Protein AF-A0A2U0H2C3-F1 (afdb_monomer_lite)

Radius of gyration: 15.83 Å; chains: 1; bounding box: 32×36×37 Å

pLDDT: mean 89.78, std 8.32, range [58.56, 97.88]

Sequence (86 aa):
MPDTANWLIRNPPANLVTTAFGPVPDDSTSAMVGYIPEPGSQEGMVYTVVKIADGVAVRAEIAALTESAMCPPLPDGGMYGAPGQG

Foldseek 3Di:
DQVVLQVCQVDPDPQWHWPDPDGDDPPDQKDKIWIFGHFQAFKTKIWIWGADPVGIDIDIDMDGADPPDDDDDDDVPDDAGGHRRD

Structure (mmCIF, N/CA/C/O backbone):
data_AF-A0A2U0H2C3-F1
#
_entry.id   AF-A0A2U0H2C3-F1
#
loop_
_atom_site.group_PDB
_atom_site.id
_atom_site.type_symbol
_atom_site.label_atom_id
_atom_site.label_alt_id
_atom_site.label_comp_id
_atom_site.label_asym_id
_atom_site.label_entity_id
_atom_site.label_seq_id
_atom_site.pdbx_PDB_ins_code
_atom_site.Cartn_x
_atom_site.Cartn_y
_atom_site.Cartn_z
_atom_site.occupancy
_atom_site.B_iso_or_equiv
_atom_site.auth_seq_id
_atom_site.auth_comp_id
_atom_site.auth_asym_id
_atom_site.auth_atom_id
_atom_site.pdbx_PDB_model_num
ATOM 1 N N . MET A 1 1 ? 9.582 -5.076 -11.728 1.00 91.56 1 MET A N 1
ATOM 2 C CA . MET A 1 1 ? 9.108 -4.682 -10.383 1.00 91.56 1 MET A CA 1
ATOM 3 C C . MET A 1 1 ? 8.435 -3.316 -10.416 1.00 91.56 1 MET A C 1
ATOM 5 O O . MET A 1 1 ? 7.269 -3.299 -10.037 1.00 91.56 1 MET A O 1
ATOM 9 N N . PRO A 1 2 ? 9.067 -2.225 -10.905 1.00 95.06 2 PRO A N 1
ATOM 10 C CA . PRO A 1 2 ? 8.414 -0.910 -10.974 1.00 95.06 2 PRO A CA 1
ATOM 11 C C . PRO A 1 2 ? 7.043 -0.948 -11.658 1.00 95.06 2 PRO A C 1
ATOM 13 O O . PRO A 1 2 ? 6.0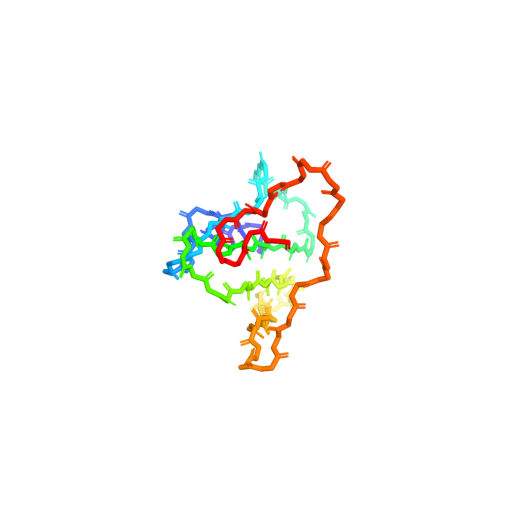90 -0.395 -11.124 1.00 95.06 2 PRO A O 1
ATOM 16 N N . ASP A 1 3 ? 6.893 -1.716 -12.743 1.00 96.62 3 ASP A N 1
ATOM 17 C CA . ASP A 1 3 ? 5.592 -1.935 -13.397 1.00 96.62 3 ASP A CA 1
ATOM 18 C C . ASP A 1 3 ? 4.523 -2.504 -12.457 1.00 96.62 3 ASP A C 1
ATOM 20 O O . ASP A 1 3 ? 3.389 -2.030 -12.446 1.00 96.62 3 ASP A O 1
ATOM 24 N N . THR A 1 4 ? 4.885 -3.497 -11.639 1.00 97.25 4 THR A N 1
ATOM 25 C CA . THR A 1 4 ? 3.997 -4.113 -10.644 1.00 97.25 4 THR A CA 1
ATOM 26 C C . THR A 1 4 ? 3.599 -3.105 -9.573 1.00 97.25 4 THR A C 1
ATOM 28 O O . THR A 1 4 ? 2.416 -2.971 -9.278 1.00 97.25 4 THR A O 1
ATOM 31 N N . ALA A 1 5 ? 4.560 -2.360 -9.019 1.00 97.19 5 ALA A N 1
ATOM 32 C CA . ALA A 1 5 ? 4.278 -1.343 -8.008 1.00 97.19 5 ALA A CA 1
ATOM 33 C C . ALA A 1 5 ? 3.408 -0.207 -8.577 1.00 97.19 5 ALA A C 1
ATOM 35 O O . ALA A 1 5 ? 2.422 0.193 -7.966 1.00 97.19 5 ALA A O 1
ATOM 36 N N . ASN A 1 6 ? 3.697 0.249 -9.795 1.00 97.88 6 ASN A N 1
ATOM 37 C CA . ASN A 1 6 ? 2.915 1.271 -10.486 1.00 97.88 6 ASN A CA 1
ATOM 38 C C . ASN A 1 6 ? 1.514 0.782 -10.878 1.00 97.88 6 ASN A C 1
ATOM 40 O O . ASN A 1 6 ? 0.564 1.565 -10.879 1.00 97.88 6 ASN A O 1
ATOM 44 N N . TRP A 1 7 ? 1.351 -0.507 -11.190 1.00 97.56 7 TRP A N 1
ATOM 45 C CA . TRP A 1 7 ? 0.032 -1.108 -11.368 1.00 97.56 7 TRP A CA 1
ATOM 46 C C . TRP A 1 7 ? -0.755 -1.107 -10.055 1.00 97.56 7 TRP A C 1
ATOM 48 O O . TRP A 1 7 ? -1.903 -0.674 -10.051 1.00 97.56 7 TRP A O 1
ATOM 58 N N . LEU A 1 8 ? -0.123 -1.498 -8.946 1.00 97.19 8 LEU A N 1
ATOM 59 C CA . LEU A 1 8 ? -0.720 -1.495 -7.608 1.00 97.19 8 LEU A CA 1
ATOM 60 C C . LEU A 1 8 ? -1.128 -0.087 -7.142 1.00 97.19 8 LEU A C 1
ATOM 62 O O . LEU A 1 8 ? -2.180 0.072 -6.528 1.00 97.19 8 LEU A O 1
ATOM 66 N N . ILE A 1 9 ? -0.355 0.947 -7.484 1.00 96.94 9 ILE A N 1
ATOM 67 C CA . ILE A 1 9 ? -0.716 2.350 -7.218 1.00 96.94 9 ILE A CA 1
ATOM 68 C C . ILE A 1 9 ? -2.010 2.742 -7.947 1.00 96.94 9 ILE A C 1
ATOM 70 O O . ILE A 1 9 ? -2.857 3.420 -7.374 1.00 96.94 9 ILE A O 1
ATOM 74 N N . ARG A 1 10 ? -2.171 2.319 -9.208 1.00 97.12 10 ARG A N 1
ATOM 75 C CA . ARG A 1 10 ? -3.337 2.660 -10.047 1.00 97.12 10 ARG A CA 1
ATOM 76 C C . ARG A 1 10 ? -4.563 1.785 -9.797 1.00 97.12 10 ARG A C 1
ATOM 78 O O . ARG A 1 10 ? -5.644 2.137 -10.255 1.00 97.12 10 ARG A O 1
ATOM 85 N N . ASN A 1 11 ? -4.391 0.658 -9.112 1.00 96.44 11 AS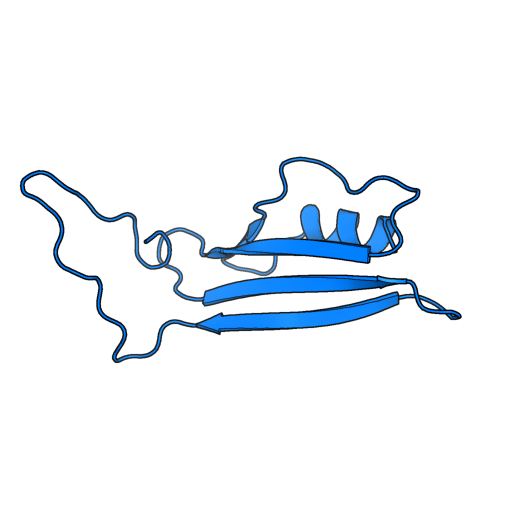N A N 1
ATOM 86 C CA . ASN A 1 11 ? -5.453 -0.302 -8.828 1.00 96.44 11 ASN A CA 1
ATOM 87 C C . ASN A 1 11 ? -5.472 -0.625 -7.326 1.00 96.44 11 ASN A C 1
ATOM 89 O O . ASN A 1 11 ? -5.050 -1.718 -6.937 1.00 96.44 11 ASN A O 1
ATOM 93 N N . PRO A 1 12 ? -5.913 0.316 -6.469 1.00 94.50 12 PRO A N 1
ATOM 94 C CA . PRO A 1 12 ? -6.082 0.036 -5.051 1.00 94.50 12 PRO A CA 1
ATOM 95 C C . PRO A 1 12 ? -7.049 -1.135 -4.814 1.00 94.50 12 PRO A C 1
ATOM 97 O O . PRO A 1 12 ? -8.024 -1.280 -5.561 1.00 94.50 12 PRO A O 1
ATOM 100 N N . PRO A 1 13 ? -6.815 -1.969 -3.784 1.00 91.75 13 PRO A N 1
ATOM 101 C CA . PRO A 1 13 ? -7.813 -2.929 -3.326 1.00 91.75 13 PRO A CA 1
ATOM 102 C C . PRO A 1 13 ? -9.118 -2.225 -2.926 1.00 91.75 13 PRO A C 1
ATOM 104 O O . PRO A 1 13 ? -9.113 -1.047 -2.570 1.00 91.75 13 PRO A O 1
ATOM 107 N N . ALA A 1 14 ? -10.239 -2.948 -2.978 1.00 90.69 14 ALA A N 1
ATOM 108 C CA . ALA A 1 14 ? -11.547 -2.382 -2.651 1.00 90.69 14 ALA A CA 1
ATOM 109 C C . ALA A 1 14 ? -11.561 -1.751 -1.249 1.00 90.69 14 ALA A C 1
ATOM 111 O O . ALA A 1 14 ? -11.002 -2.319 -0.311 1.00 90.69 14 ALA A O 1
ATOM 112 N N . ASN A 1 15 ? -12.248 -0.614 -1.120 1.00 90.94 15 ASN A N 1
ATOM 113 C CA . ASN A 1 15 ? -12.388 0.159 0.115 1.00 90.94 15 ASN A CA 1
ATOM 114 C C . ASN A 1 15 ? -11.086 0.775 0.649 1.00 90.94 15 ASN A C 1
ATOM 116 O O . ASN A 1 15 ? -11.041 1.190 1.809 1.00 90.94 15 ASN A O 1
ATOM 120 N N . LEU A 1 16 ? -10.034 0.837 -0.174 1.00 92.56 16 LEU A N 1
ATOM 121 C CA . LEU A 1 16 ? -8.762 1.456 0.171 1.00 92.56 16 LEU A CA 1
ATOM 122 C C . LEU A 1 16 ? -8.361 2.530 -0.844 1.00 92.56 16 LEU A C 1
ATOM 124 O O . LEU A 1 16 ? -8.584 2.400 -2.046 1.00 92.56 16 LEU A O 1
ATOM 128 N N . VAL A 1 17 ? -7.658 3.552 -0.363 1.00 93.06 17 VAL A N 1
ATOM 129 C CA . VAL A 1 17 ? -7.073 4.618 -1.181 1.00 93.06 17 VAL A CA 1
ATOM 130 C C . VAL A 1 17 ? -5.556 4.547 -1.086 1.00 93.06 17 VAL A C 1
ATOM 132 O O . VAL A 1 17 ? -4.993 4.421 0.001 1.00 93.06 17 VAL A O 1
ATOM 135 N N . THR A 1 18 ? -4.875 4.633 -2.229 1.00 94.44 18 THR A N 1
ATOM 136 C CA . THR A 1 18 ? -3.407 4.697 -2.266 1.00 94.44 18 THR A CA 1
ATOM 137 C C . THR A 1 18 ? -2.894 5.981 -1.619 1.00 94.44 18 THR A C 1
ATOM 139 O O . THR A 1 18 ? -3.453 7.058 -1.820 1.00 94.44 18 THR A O 1
ATOM 142 N N . THR A 1 19 ? -1.795 5.880 -0.876 1.00 92.88 19 THR A N 1
ATOM 143 C CA . THR A 1 19 ? -1.070 7.041 -0.335 1.00 92.88 19 THR A CA 1
ATOM 144 C C . THR A 1 19 ? 0.100 7.475 -1.217 1.00 92.88 19 THR A C 1
ATOM 146 O O . THR A 1 19 ? 0.832 8.402 -0.870 1.00 92.88 19 THR A O 1
ATOM 149 N N . ALA A 1 20 ? 0.307 6.819 -2.363 1.00 93.06 20 ALA A N 1
ATOM 150 C CA . ALA A 1 20 ? 1.396 7.153 -3.270 1.00 93.06 20 ALA A CA 1
ATOM 151 C C . ALA A 1 20 ? 1.154 8.500 -3.973 1.00 93.06 20 ALA A C 1
ATOM 153 O O . ALA A 1 20 ? 0.164 8.683 -4.679 1.00 93.06 20 ALA A O 1
ATOM 154 N N . PHE A 1 21 ? 2.110 9.421 -3.840 1.00 89.75 21 PHE A N 1
ATOM 155 C CA . PHE A 1 21 ? 2.060 10.750 -4.467 1.00 89.75 21 PHE A CA 1
ATOM 156 C C . PHE A 1 21 ? 2.557 10.775 -5.922 1.00 89.75 21 PHE A C 1
ATOM 158 O O . PHE A 1 21 ? 2.465 11.800 -6.593 1.00 89.75 21 PHE A O 1
ATOM 165 N N . GLY A 1 22 ? 3.105 9.666 -6.418 1.00 93.00 22 GLY A N 1
ATOM 166 C CA . GLY A 1 22 ? 3.662 9.564 -7.761 1.00 93.00 22 GLY A CA 1
ATOM 167 C C . GLY A 1 22 ? 4.106 8.140 -8.097 1.00 93.00 22 GLY A C 1
ATOM 168 O O . GLY A 1 22 ? 4.048 7.258 -7.236 1.00 93.00 22 GLY A O 1
ATOM 169 N N . PRO A 1 23 ? 4.524 7.899 -9.350 1.00 96.06 23 PRO A N 1
ATOM 170 C CA . PRO A 1 23 ? 5.001 6.593 -9.776 1.00 96.06 23 PRO A CA 1
ATOM 171 C C . PRO A 1 23 ? 6.355 6.249 -9.143 1.00 96.06 23 PRO A C 1
ATOM 173 O O . PRO A 1 23 ? 7.174 7.119 -8.850 1.00 96.06 23 PRO A O 1
ATOM 176 N N . VAL A 1 24 ? 6.603 4.952 -8.992 1.00 96.38 24 VAL A N 1
ATOM 177 C CA . VAL A 1 24 ? 7.903 4.388 -8.626 1.00 96.38 24 VAL A CA 1
ATOM 178 C C . VAL A 1 24 ? 8.872 4.533 -9.810 1.00 96.38 24 VAL A C 1
ATOM 180 O O . VAL A 1 24 ? 8.499 4.117 -10.913 1.00 96.38 24 VAL A O 1
ATOM 183 N N . PRO A 1 25 ? 10.092 5.073 -9.604 1.00 96.00 25 PRO A N 1
ATOM 184 C CA . PRO A 1 25 ? 11.126 5.176 -10.637 1.00 96.00 25 PRO A CA 1
ATOM 185 C C . PRO A 1 25 ? 11.567 3.821 -11.208 1.00 96.00 25 PRO A C 1
ATOM 187 O O . PRO A 1 25 ? 11.634 2.820 -10.488 1.00 96.00 25 PRO A O 1
ATOM 190 N N . ASP A 1 26 ? 11.940 3.801 -12.488 1.00 94.25 26 ASP A N 1
ATOM 191 C CA . ASP A 1 26 ? 12.261 2.573 -13.233 1.00 94.25 26 ASP A CA 1
ATOM 192 C C . ASP A 1 26 ? 13.519 1.833 -12.737 1.00 94.25 26 ASP A C 1
ATOM 194 O O . ASP A 1 26 ? 13.666 0.630 -12.961 1.00 94.25 26 ASP A O 1
ATOM 198 N N . ASP A 1 27 ? 14.425 2.517 -12.036 1.00 93.88 27 ASP A N 1
ATOM 199 C CA . ASP A 1 27 ? 15.654 1.954 -11.464 1.00 93.88 27 ASP A CA 1
ATOM 200 C C . ASP A 1 27 ? 15.466 1.375 -10.047 1.00 93.88 27 ASP A C 1
ATOM 202 O O . ASP A 1 27 ? 16.389 0.779 -9.482 1.00 93.88 27 ASP A O 1
ATOM 206 N N . SER A 1 28 ? 14.259 1.475 -9.481 1.00 95.25 28 SER A N 1
ATOM 207 C CA . SER A 1 28 ? 13.958 0.982 -8.135 1.00 95.25 28 SER A CA 1
ATOM 208 C C . SER A 1 28 ? 14.009 -0.549 -8.045 1.00 95.25 28 SER A C 1
ATOM 210 O O . SER A 1 28 ? 13.399 -1.278 -8.833 1.00 95.25 28 SER A O 1
ATOM 212 N N . THR A 1 29 ? 14.690 -1.066 -7.019 1.00 95.56 29 THR A N 1
ATOM 213 C CA . THR A 1 29 ? 14.795 -2.513 -6.733 1.00 95.56 29 THR A CA 1
ATOM 214 C C . THR A 1 29 ? 13.770 -3.006 -5.709 1.00 95.56 29 THR A C 1
ATOM 216 O O . THR A 1 29 ? 13.473 -4.203 -5.660 1.00 95.56 29 THR A O 1
ATOM 219 N N . SER A 1 30 ? 13.179 -2.089 -4.940 1.00 96.44 30 SER A N 1
ATOM 220 C CA . SER A 1 30 ? 12.067 -2.330 -4.015 1.00 96.44 30 SER A CA 1
ATOM 221 C C . SER A 1 30 ? 11.133 -1.118 -3.962 1.00 96.44 30 SER A C 1
ATOM 223 O O . SER A 1 30 ? 11.553 -0.008 -4.283 1.00 96.44 30 SER A O 1
ATOM 225 N N . ALA A 1 31 ? 9.871 -1.334 -3.601 1.00 97.25 31 ALA A N 1
ATOM 226 C CA . ALA A 1 31 ? 8.890 -0.279 -3.385 1.00 97.25 31 ALA A CA 1
ATOM 227 C C . ALA A 1 31 ? 7.879 -0.695 -2.314 1.00 97.25 31 ALA A C 1
ATOM 229 O O . ALA A 1 31 ? 7.534 -1.873 -2.201 1.00 97.25 31 ALA A O 1
ATOM 230 N N . MET A 1 32 ? 7.379 0.282 -1.560 1.00 96.94 32 MET A N 1
ATOM 231 C CA . MET A 1 32 ? 6.226 0.114 -0.679 1.00 96.94 32 MET A CA 1
ATOM 232 C C . MET A 1 32 ? 5.053 0.887 -1.267 1.00 96.94 32 MET A C 1
ATOM 234 O O . MET A 1 32 ? 5.175 2.077 -1.551 1.00 96.94 32 MET A O 1
ATOM 238 N N . VAL A 1 33 ? 3.924 0.211 -1.448 1.0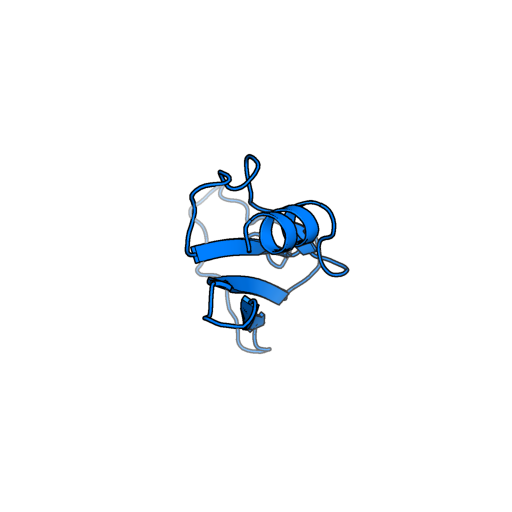0 97.12 33 VAL A N 1
ATOM 239 C CA . VAL A 1 33 ? 2.664 0.837 -1.847 1.00 97.12 33 VAL A CA 1
ATOM 240 C C . VAL A 1 33 ? 1.730 0.765 -0.651 1.00 97.12 33 VAL A C 1
ATOM 242 O O . VAL A 1 33 ? 1.284 -0.316 -0.267 1.00 97.12 33 VAL A O 1
ATOM 245 N N . GLY A 1 34 ? 1.522 1.917 -0.017 1.00 95.38 34 GLY A N 1
ATOM 246 C CA . GLY A 1 34 ? 0.655 2.056 1.143 1.00 95.38 34 GLY A CA 1
ATOM 247 C C . GLY A 1 34 ? -0.775 2.378 0.737 1.00 95.38 34 GLY A C 1
ATOM 248 O O . GLY A 1 34 ? -1.013 3.112 -0.225 1.00 95.38 34 GLY A O 1
ATOM 249 N N . TYR A 1 35 ? -1.714 1.853 1.512 1.00 94.94 35 TYR A N 1
ATOM 250 C CA . TYR A 1 35 ? -3.130 2.104 1.355 1.00 94.94 35 TYR A CA 1
ATOM 251 C C . TYR A 1 35 ? -3.763 2.432 2.701 1.00 94.94 35 TYR A C 1
ATOM 253 O O . TYR A 1 35 ? -3.594 1.694 3.677 1.00 94.94 35 TYR A O 1
ATOM 261 N N . ILE A 1 36 ? -4.512 3.528 2.730 1.00 91.06 36 ILE A N 1
ATOM 262 C CA . ILE A 1 36 ? -5.369 3.890 3.857 1.00 91.06 36 ILE A CA 1
ATOM 263 C C . ILE A 1 36 ? -6.803 3.436 3.579 1.00 91.06 36 ILE A C 1
ATOM 265 O O . ILE A 1 36 ? -7.179 3.324 2.408 1.00 91.06 36 ILE A O 1
ATOM 269 N N . PRO A 1 37 ? -7.616 3.195 4.618 1.00 89.31 37 PRO A N 1
ATOM 270 C CA . PRO A 1 37 ? -9.030 2.914 4.428 1.00 89.31 37 PRO A CA 1
ATOM 271 C C . PRO A 1 37 ? -9.723 4.060 3.678 1.00 89.31 37 PRO A C 1
ATOM 273 O O . PRO A 1 37 ? -9.359 5.225 3.829 1.00 89.31 37 PRO A O 1
ATOM 276 N N . GLU A 1 38 ? -10.755 3.765 2.899 1.00 89.88 38 GLU A N 1
ATOM 277 C CA . GLU A 1 38 ? -11.745 4.775 2.526 1.00 89.88 38 GLU A CA 1
ATOM 278 C C . GLU A 1 38 ? -12.535 5.227 3.769 1.00 89.88 38 GLU A C 1
ATOM 280 O O . GLU A 1 38 ? -12.629 4.475 4.749 1.00 89.88 38 GLU A O 1
ATOM 285 N N . PRO A 1 39 ? -13.143 6.429 3.765 1.00 83.56 39 PRO A N 1
ATOM 286 C CA . PRO A 1 39 ? -13.999 6.867 4.862 1.00 83.56 39 PRO A CA 1
ATOM 287 C C . PRO A 1 39 ? -15.077 5.827 5.206 1.00 83.56 39 PRO A C 1
ATOM 289 O O . PRO A 1 39 ? -15.900 5.472 4.366 1.00 83.56 39 PRO A O 1
ATOM 292 N N . GLY A 1 40 ? -15.080 5.355 6.457 1.00 79.31 40 GLY A N 1
ATOM 293 C CA . GLY A 1 40 ? -16.017 4.333 6.942 1.00 79.31 40 GLY A CA 1
ATOM 294 C C . GLY A 1 40 ? -15.479 2.897 6.914 1.00 79.31 40 GLY A C 1
ATOM 295 O O . GLY A 1 40 ? -16.130 2.009 7.462 1.00 79.31 40 GLY A O 1
ATOM 296 N N . SER A 1 41 ? -14.291 2.670 6.350 1.00 85.81 41 SER A N 1
ATOM 297 C CA . SER A 1 41 ? -13.576 1.388 6.405 1.00 85.81 41 SER A CA 1
ATOM 298 C C . SER A 1 41 ? -12.561 1.361 7.549 1.00 85.81 41 SER A C 1
ATOM 300 O O . SER A 1 41 ? -12.161 2.400 8.063 1.00 85.81 41 SER A O 1
ATOM 302 N N . GLN A 1 42 ? -12.149 0.168 7.986 1.00 82.56 42 GLN A N 1
ATOM 303 C CA . GLN A 1 42 ? -11.328 -0.005 9.202 1.00 82.56 42 GLN A CA 1
ATOM 304 C C . GLN A 1 42 ? -10.029 -0.792 8.978 1.00 82.56 42 GLN A C 1
ATOM 306 O O . GLN A 1 42 ? -9.314 -1.094 9.935 1.00 82.56 42 GLN A O 1
ATOM 311 N N . GLU A 1 43 ? -9.721 -1.123 7.727 1.00 87.69 43 GLU A N 1
ATOM 312 C CA . GLU A 1 43 ? -8.561 -1.930 7.356 1.00 87.69 43 GLU A CA 1
ATOM 313 C C . GLU A 1 43 ? -7.633 -1.105 6.472 1.00 87.69 43 GLU A C 1
ATOM 315 O O . GLU A 1 43 ? -8.075 -0.499 5.504 1.00 87.69 43 GLU A O 1
ATOM 320 N N . GLY A 1 44 ? -6.353 -1.055 6.823 1.00 90.56 44 GLY A N 1
ATOM 321 C CA . GLY A 1 44 ? -5.280 -0.506 6.006 1.00 90.56 44 GLY A CA 1
ATOM 322 C C . GLY A 1 44 ? -4.350 -1.617 5.531 1.00 90.56 44 GLY A C 1
ATOM 323 O O . GLY A 1 44 ? -4.338 -2.728 6.071 1.00 90.56 44 GLY A O 1
ATOM 324 N N . MET A 1 45 ? -3.541 -1.326 4.517 1.00 93.62 45 MET A N 1
ATOM 325 C CA . MET A 1 45 ? -2.625 -2.315 3.954 1.00 93.62 45 MET A CA 1
ATOM 326 C C . MET A 1 45 ? -1.353 -1.664 3.423 1.00 93.62 45 MET A C 1
ATOM 328 O O . MET A 1 45 ? -1.371 -0.546 2.915 1.00 93.62 45 MET A O 1
ATOM 332 N N . VAL A 1 46 ? -0.247 -2.398 3.476 1.00 96.19 46 VAL A N 1
ATOM 333 C CA . VAL A 1 46 ? 0.975 -2.071 2.742 1.00 96.19 46 VAL A CA 1
ATOM 334 C C . VAL A 1 46 ? 1.392 -3.273 1.905 1.00 96.19 46 VAL A C 1
ATOM 336 O O . VAL A 1 46 ? 1.514 -4.388 2.418 1.00 96.19 46 VAL A O 1
ATOM 339 N N . TYR A 1 47 ? 1.652 -3.046 0.618 1.00 97.31 47 TYR A N 1
ATOM 340 C CA . TYR A 1 47 ? 2.390 -3.994 -0.208 1.00 97.31 47 TYR A CA 1
ATOM 341 C C . TYR A 1 47 ? 3.860 -3.610 -0.261 1.00 97.31 47 TYR A C 1
ATOM 343 O O . TYR A 1 47 ? 4.211 -2.537 -0.744 1.00 97.31 47 TYR A O 1
ATOM 351 N N . THR A 1 48 ? 4.726 -4.524 0.165 1.00 97.81 48 THR A N 1
ATOM 352 C CA . THR A 1 48 ? 6.157 -4.456 -0.132 1.00 97.81 48 THR A CA 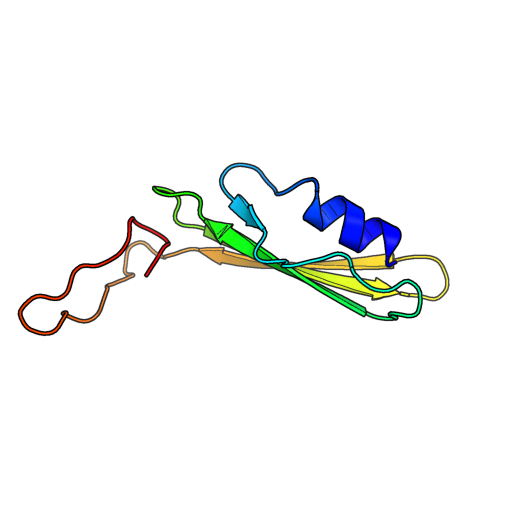1
ATOM 353 C C . THR A 1 48 ? 6.431 -5.283 -1.379 1.00 97.81 48 THR A C 1
ATOM 355 O O . THR A 1 48 ? 6.197 -6.492 -1.399 1.00 97.81 48 THR A O 1
ATOM 358 N N . VAL A 1 49 ? 6.933 -4.628 -2.419 1.00 97.62 49 VAL A N 1
ATOM 359 C CA . VAL A 1 49 ? 7.234 -5.219 -3.719 1.00 97.62 49 VAL A CA 1
ATOM 360 C C . VAL A 1 49 ? 8.747 -5.207 -3.904 1.00 97.62 49 VAL A C 1
ATOM 362 O O . VAL A 1 49 ? 9.375 -4.152 -3.847 1.00 97.62 49 VAL A O 1
ATOM 365 N N . VAL A 1 50 ? 9.354 -6.370 -4.129 1.00 97.88 50 VAL A N 1
ATOM 366 C CA . VAL A 1 50 ? 10.809 -6.505 -4.305 1.00 97.88 50 VAL A CA 1
ATOM 367 C C . VAL A 1 50 ? 11.135 -7.249 -5.589 1.00 97.88 50 VAL A C 1
ATOM 369 O O . VAL A 1 50 ? 10.462 -8.213 -5.962 1.00 97.88 50 VAL A O 1
ATOM 372 N N . LYS A 1 51 ? 12.181 -6.801 -6.288 1.00 96.12 51 LYS A N 1
ATOM 373 C CA . LYS A 1 51 ? 12.729 -7.527 -7.435 1.00 96.12 51 LYS A CA 1
ATOM 374 C C . LYS A 1 51 ? 13.476 -8.765 -6.934 1.00 96.12 51 LYS A C 1
ATOM 376 O O . LYS A 1 51 ? 14.324 -8.660 -6.054 1.00 96.12 51 LYS A O 1
ATOM 381 N N . ILE A 1 52 ? 13.186 -9.915 -7.528 1.00 96.50 52 ILE A N 1
ATOM 382 C CA . ILE A 1 52 ? 13.923 -11.170 -7.328 1.00 96.50 52 ILE A CA 1
ATOM 383 C C . ILE A 1 52 ? 14.500 -11.637 -8.672 1.00 96.50 52 ILE A C 1
ATOM 385 O O . ILE A 1 52 ? 14.164 -11.063 -9.709 1.00 96.50 52 ILE A O 1
ATOM 389 N N . ALA A 1 53 ? 15.384 -12.642 -8.663 1.00 94.38 53 ALA A N 1
ATOM 390 C CA . ALA A 1 53 ? 16.091 -13.103 -9.866 1.00 94.38 53 ALA A CA 1
ATOM 391 C C . ALA A 1 53 ? 15.135 -13.413 -11.034 1.00 94.38 53 ALA A C 1
ATOM 393 O O . ALA A 1 53 ? 15.323 -12.885 -12.127 1.00 94.38 53 ALA A O 1
ATOM 394 N N . ASP A 1 54 ? 14.054 -14.146 -10.752 1.00 92.81 54 ASP A N 1
ATOM 395 C CA . ASP A 1 54 ? 13.090 -14.605 -11.759 1.00 92.81 54 ASP A CA 1
ATOM 396 C C . ASP A 1 54 ? 11.741 -13.866 -11.684 1.00 92.81 54 ASP A C 1
ATOM 398 O O . ASP A 1 54 ? 10.695 -14.414 -12.027 1.00 92.81 54 ASP A O 1
ATOM 402 N N . GLY A 1 55 ? 11.733 -12.611 -11.215 1.00 94.50 55 GLY A N 1
ATOM 403 C CA . GLY A 1 55 ? 10.526 -11.784 -11.231 1.00 94.50 55 GLY A CA 1
ATOM 404 C C . GLY A 1 55 ? 10.372 -10.853 -10.036 1.00 94.50 55 GLY A C 1
ATOM 405 O O . GLY A 1 55 ? 11.229 -10.013 -9.751 1.00 94.50 55 GLY A O 1
ATOM 406 N N . VAL A 1 56 ? 9.218 -10.947 -9.374 1.00 97.31 56 VAL A N 1
ATOM 407 C CA . VAL A 1 56 ? 8.805 -10.033 -8.304 1.00 97.31 56 VAL A CA 1
ATOM 408 C C . VAL A 1 56 ? 8.196 -10.829 -7.156 1.00 97.31 56 VAL A C 1
ATOM 410 O O . VAL A 1 56 ? 7.336 -11.673 -7.389 1.00 97.31 56 VAL A O 1
ATOM 413 N N . ALA A 1 57 ? 8.608 -10.533 -5.925 1.00 97.56 57 ALA A N 1
ATOM 414 C CA . ALA A 1 57 ? 7.907 -10.992 -4.731 1.00 97.56 57 ALA A CA 1
ATOM 415 C C . ALA A 1 57 ? 7.087 -9.840 -4.140 1.00 97.56 57 ALA A C 1
ATOM 417 O O . ALA A 1 57 ? 7.542 -8.693 -4.111 1.00 97.56 57 ALA A O 1
ATOM 418 N N . VAL A 1 58 ? 5.882 -10.161 -3.669 1.00 97.00 58 VAL A N 1
ATOM 419 C CA . VAL A 1 58 ? 4.966 -9.210 -3.034 1.00 97.00 58 VAL A CA 1
ATOM 420 C C . VAL A 1 58 ? 4.613 -9.733 -1.650 1.00 97.00 58 VAL A C 1
ATOM 422 O O . VAL A 1 58 ? 4.142 -10.861 -1.512 1.00 97.00 58 VAL A O 1
ATOM 425 N N . ARG A 1 59 ? 4.836 -8.911 -0.626 1.00 97.31 59 ARG A N 1
ATOM 426 C CA . ARG A 1 59 ? 4.399 -9.167 0.747 1.00 97.31 59 ARG A CA 1
ATOM 427 C C . ARG A 1 59 ? 3.297 -8.184 1.103 1.00 97.31 59 ARG A C 1
ATOM 429 O O . ARG A 1 59 ? 3.476 -6.983 0.928 1.00 97.31 59 ARG A O 1
ATOM 436 N N . ALA A 1 60 ? 2.192 -8.708 1.616 1.00 95.94 60 ALA A N 1
ATOM 437 C CA . ALA A 1 60 ? 1.087 -7.924 2.143 1.00 95.94 60 ALA A CA 1
ATOM 438 C C . ALA A 1 60 ? 1.185 -7.841 3.663 1.00 95.94 60 ALA A C 1
ATOM 440 O O . ALA A 1 60 ? 1.332 -8.863 4.335 1.00 95.94 60 ALA A O 1
ATOM 441 N N . GLU A 1 61 ? 1.075 -6.633 4.194 1.00 95.44 61 GLU A N 1
ATOM 442 C CA . GLU A 1 61 ? 0.899 -6.379 5.619 1.00 95.44 61 GLU A CA 1
ATOM 443 C C . GLU A 1 61 ? -0.448 -5.692 5.794 1.00 95.44 61 GLU A C 1
ATOM 445 O O . GLU A 1 61 ? -0.670 -4.615 5.246 1.00 95.44 61 GLU A O 1
ATOM 450 N N . ILE A 1 62 ? -1.362 -6.356 6.501 1.00 91.00 62 ILE A N 1
ATOM 451 C CA . ILE A 1 62 ? -2.733 -5.891 6.716 1.00 91.00 62 ILE A CA 1
ATOM 452 C C . ILE A 1 62 ? -2.837 -5.418 8.158 1.00 91.00 62 ILE A C 1
ATOM 454 O O . ILE A 1 62 ? -2.514 -6.168 9.081 1.00 91.00 62 ILE A O 1
ATOM 458 N N . ALA A 1 63 ? -3.284 -4.183 8.339 1.00 84.31 63 ALA A N 1
ATOM 459 C CA . ALA A 1 63 ? -3.582 -3.611 9.639 1.00 84.31 63 ALA A CA 1
ATOM 460 C C . ALA A 1 63 ? -5.097 -3.440 9.745 1.00 84.31 63 ALA A C 1
ATOM 462 O O . ALA A 1 63 ? -5.680 -2.631 9.032 1.00 84.31 63 ALA A O 1
ATOM 463 N N . ALA A 1 64 ? -5.728 -4.202 10.630 1.00 82.62 64 ALA A N 1
ATOM 464 C CA . ALA A 1 64 ? -7.153 -4.094 10.911 1.00 82.62 64 ALA A CA 1
ATOM 465 C C . ALA A 1 64 ? -7.348 -3.628 12.354 1.00 82.62 64 ALA A C 1
ATOM 467 O O . ALA A 1 64 ? -6.653 -4.098 13.262 1.00 82.62 64 ALA A O 1
ATOM 468 N N . LEU A 1 65 ? -8.288 -2.709 12.569 1.00 76.88 65 LEU A N 1
ATOM 469 C CA . LEU A 1 65 ? -8.709 -2.348 13.918 1.00 76.88 65 LEU A CA 1
ATOM 470 C C . LEU A 1 65 ? -9.415 -3.543 14.565 1.00 76.88 65 LEU A C 1
ATOM 472 O O . LEU A 1 65 ? -10.283 -4.175 13.965 1.00 76.88 65 LEU A O 1
ATOM 476 N N . THR A 1 66 ? -9.030 -3.863 15.798 1.00 80.12 66 THR A N 1
ATOM 477 C CA . THR A 1 66 ? -9.725 -4.879 16.590 1.00 80.12 66 THR A CA 1
ATOM 478 C C . THR A 1 66 ? -10.978 -4.280 17.222 1.00 80.12 66 THR A C 1
ATOM 480 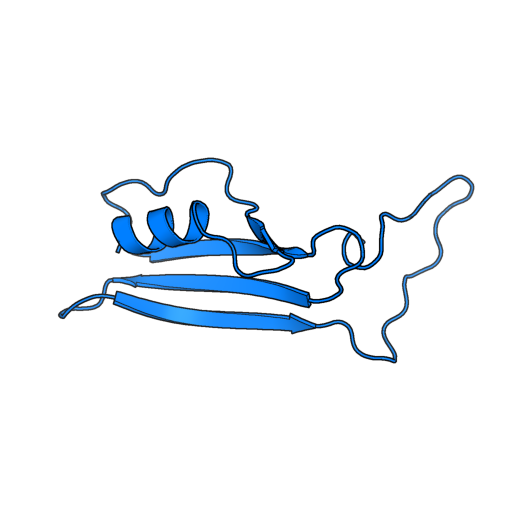O O . THR A 1 66 ? -11.079 -3.067 17.395 1.00 80.12 66 THR A O 1
ATOM 483 N N . GLU A 1 67 ? -11.910 -5.125 17.662 1.00 77.94 67 GLU A N 1
ATOM 484 C CA . GLU A 1 67 ? -13.106 -4.675 18.398 1.00 77.94 67 GLU A CA 1
ATOM 485 C C . GLU A 1 67 ? -12.769 -3.881 19.671 1.00 77.94 67 GLU A C 1
ATOM 487 O O . GLU A 1 67 ? -13.568 -3.080 20.148 1.00 77.94 67 GLU A O 1
ATOM 492 N N . SER A 1 68 ? -11.576 -4.095 20.228 1.00 81.81 68 SER A N 1
ATOM 493 C CA . SER A 1 68 ? -11.083 -3.396 21.413 1.00 81.81 68 SER A CA 1
ATOM 494 C C . SER A 1 68 ? -10.293 -2.123 21.093 1.00 81.81 68 SER A C 1
ATOM 496 O O . SER A 1 68 ? -9.721 -1.531 22.010 1.00 81.81 68 SER A O 1
ATOM 498 N N . ALA A 1 69 ? -10.168 -1.735 19.822 1.00 79.38 69 ALA A N 1
ATOM 499 C CA . ALA A 1 69 ? -9.431 -0.541 19.437 1.00 79.38 69 ALA A CA 1
ATOM 500 C C . ALA A 1 69 ? -10.155 0.714 19.945 1.00 79.38 69 ALA A C 1
ATOM 502 O O . ALA A 1 69 ? -11.354 0.891 19.736 1.00 79.38 69 ALA A O 1
ATOM 503 N N . MET A 1 70 ? -9.419 1.593 20.625 1.00 78.44 70 MET A N 1
ATOM 504 C CA . MET A 1 70 ? -9.950 2.834 21.188 1.00 78.44 70 MET A CA 1
ATOM 505 C C . MET A 1 70 ? -9.075 4.015 20.785 1.00 78.44 70 MET A C 1
ATOM 507 O O . MET A 1 70 ? -7.847 3.934 20.835 1.00 78.44 70 MET A O 1
ATOM 511 N N . CYS A 1 71 ? -9.711 5.130 20.429 1.00 76.94 71 CYS A N 1
ATOM 512 C CA . CYS A 1 71 ? -9.016 6.384 20.173 1.00 76.94 71 CYS A CA 1
ATOM 513 C C . CYS A 1 71 ? -8.722 7.111 21.504 1.00 76.94 71 CYS A C 1
ATOM 515 O O . CYS A 1 71 ? -9.627 7.235 22.335 1.00 76.94 71 CYS A O 1
ATOM 517 N N . PRO A 1 72 ? -7.494 7.619 21.730 1.00 82.25 72 PRO A N 1
ATOM 518 C CA . PRO A 1 72 ? -7.181 8.439 22.902 1.00 82.25 72 PRO A CA 1
ATOM 519 C C . PRO A 1 72 ? -7.960 9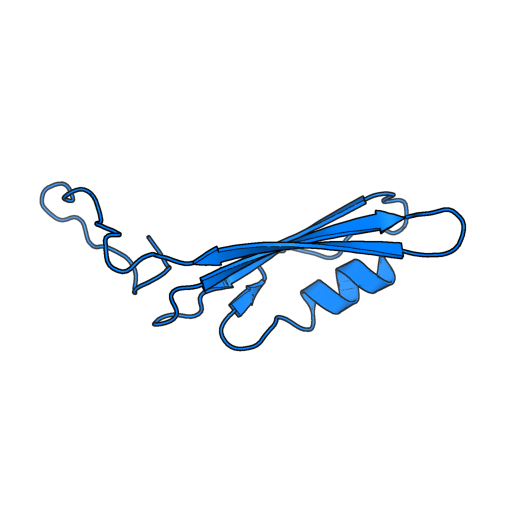.752 22.858 1.00 82.25 72 PRO A C 1
ATOM 521 O O . PRO A 1 72 ? -7.994 10.343 21.779 1.00 82.25 72 PRO A O 1
ATOM 524 N N . PRO A 1 73 ? -8.526 10.243 23.976 1.00 85.19 73 PRO A N 1
ATOM 525 C CA . PRO A 1 73 ? -9.377 11.433 23.984 1.00 85.19 73 PRO A CA 1
ATOM 526 C C . PRO A 1 73 ? -8.690 12.644 23.342 1.00 85.19 73 PRO A C 1
ATOM 528 O O . PRO A 1 73 ? -7.501 12.884 23.557 1.00 85.19 73 PRO A O 1
ATOM 531 N N . LEU A 1 74 ? -9.452 13.404 22.553 1.00 82.62 74 LEU A N 1
ATOM 532 C CA . LEU A 1 74 ? -8.958 14.612 21.894 1.00 82.62 74 LEU A CA 1
ATOM 533 C C . LEU A 1 74 ? -8.893 15.803 22.864 1.00 82.62 74 LEU A C 1
ATOM 535 O O . LEU A 1 74 ? -9.703 15.873 23.791 1.00 82.62 74 LEU A O 1
ATOM 539 N N . PRO A 1 75 ? -7.981 16.766 22.633 1.00 87.50 75 PRO A N 1
ATOM 540 C CA . PRO A 1 75 ? -8.027 18.071 23.288 1.00 87.50 75 PRO A CA 1
ATOM 541 C C . PRO A 1 75 ? -9.349 18.798 23.015 1.00 87.50 75 PRO A C 1
ATOM 543 O O . PRO A 1 75 ? -10.008 18.538 22.004 1.00 87.50 75 PRO A O 1
ATOM 546 N N . ASP A 1 76 ? -9.694 19.765 23.869 1.00 85.75 76 ASP A N 1
ATOM 547 C CA . ASP A 1 76 ? -10.880 20.604 23.682 1.00 85.75 76 ASP A CA 1
ATOM 548 C C . ASP A 1 76 ? -10.888 21.247 22.284 1.00 85.75 76 ASP A C 1
ATOM 550 O O . ASP A 1 76 ? -9.947 21.933 21.881 1.00 85.75 76 ASP A O 1
ATOM 554 N N . GLY A 1 77 ? -11.968 21.005 21.536 1.00 84.19 77 GLY A N 1
ATOM 555 C CA . GLY A 1 77 ? -12.137 21.485 20.161 1.00 84.19 77 GLY A CA 1
ATOM 556 C C . GLY A 1 77 ? -11.541 20.590 19.066 1.00 84.19 77 GLY A C 1
ATOM 557 O O . GLY A 1 77 ? -11.665 20.932 17.891 1.00 84.19 77 GLY A O 1
ATOM 558 N N . GLY A 1 78 ? -10.924 19.454 19.403 1.00 84.38 78 GLY A N 1
ATOM 559 C CA . GLY A 1 78 ? -10.465 18.470 18.420 1.00 84.38 78 GLY A CA 1
ATOM 560 C C . GLY A 1 78 ? -11.611 17.661 17.797 1.00 84.38 78 GLY A C 1
ATOM 561 O O . GLY A 1 78 ? -12.625 17.395 18.440 1.00 84.38 78 GLY A O 1
ATOM 562 N N . MET A 1 79 ? -11.427 17.214 16.551 1.00 82.50 79 MET A N 1
ATOM 563 C CA . MET A 1 79 ? -12.303 16.244 15.879 1.00 82.50 79 MET A CA 1
ATOM 564 C C . MET A 1 79 ? -11.468 15.093 15.314 1.00 82.50 79 MET A C 1
ATOM 566 O O . MET A 1 79 ? -10.387 15.331 14.776 1.00 82.50 79 MET A O 1
ATOM 570 N N . TYR A 1 80 ? -11.967 13.858 15.414 1.00 79.38 80 TYR A N 1
ATOM 571 C CA . TYR A 1 80 ? -11.383 12.735 14.677 1.00 79.38 80 TYR A CA 1
ATOM 572 C C . TYR A 1 80 ? -11.806 12.792 13.210 1.00 79.38 80 TYR A C 1
ATOM 574 O O . TYR A 1 80 ? -12.854 13.348 12.871 1.00 79.38 80 TYR A O 1
ATOM 582 N N . GLY A 1 81 ? -11.014 12.149 12.353 1.00 76.19 81 GLY A N 1
ATOM 583 C CA . GLY A 1 81 ? -11.481 11.741 11.035 1.00 76.19 81 GLY A CA 1
ATOM 584 C C . GLY A 1 81 ? -12.579 10.670 11.119 1.00 76.19 81 GLY A C 1
ATOM 585 O O . GLY A 1 81 ? -12.969 10.217 12.197 1.00 76.19 81 GLY A O 1
ATOM 586 N N . ALA A 1 82 ? -13.076 10.245 9.956 1.00 75.88 82 ALA A N 1
ATOM 587 C CA . ALA A 1 82 ? -13.946 9.073 9.864 1.00 75.88 82 ALA A CA 1
ATOM 588 C C . ALA A 1 82 ? -13.241 7.815 10.430 1.00 75.88 82 ALA A C 1
ATOM 590 O O . ALA A 1 82 ? -12.010 7.800 10.517 1.00 75.88 82 ALA A O 1
ATOM 591 N N . PRO A 1 83 ? -13.978 6.743 10.784 1.00 70.44 83 PRO A N 1
ATOM 592 C CA . PRO A 1 83 ? -13.362 5.463 11.133 1.00 70.44 83 PRO A CA 1
ATOM 593 C C . PRO A 1 83 ? -12.277 5.074 10.119 1.00 70.44 83 PRO A C 1
ATOM 595 O O . PRO A 1 83 ? -12.484 5.229 8.915 1.00 70.44 83 PRO A O 1
ATOM 598 N N . GLY A 1 84 ? -11.109 4.660 10.624 1.00 68.56 84 GLY A N 1
ATOM 599 C CA . GLY A 1 84 ? -9.935 4.331 9.808 1.00 68.56 84 GLY A CA 1
ATOM 600 C C . GLY A 1 84 ? -9.076 5.518 9.338 1.00 68.56 84 GLY A C 1
ATOM 601 O O . GLY A 1 84 ? -8.058 5.289 8.697 1.00 68.56 84 GLY A O 1
ATOM 602 N N . GLN A 1 85 ? -9.448 6.766 9.649 1.00 69.94 85 GLN A N 1
ATOM 603 C CA . GLN A 1 85 ? -8.713 7.994 9.277 1.00 69.94 85 GLN A CA 1
ATOM 604 C C . GLN A 1 85 ? -8.015 8.674 10.473 1.00 69.94 85 GLN A C 1
ATOM 606 O O . GLN A 1 85 ? -7.705 9.865 10.405 1.00 69.94 85 GLN A O 1
ATOM 611 N N . GLY A 1 86 ? -7.873 7.953 11.590 1.00 58.56 86 GLY A N 1
ATOM 612 C CA . GLY A 1 86 ? -7.360 8.455 12.871 1.00 58.56 86 GLY A CA 1
ATOM 613 C C . GLY A 1 86 ? -5.861 8.285 13.039 1.00 58.56 86 GLY A C 1
ATOM 614 O O . GLY A 1 86 ? -5.350 7.218 12.635 1.00 58.56 86 GLY A O 1
#

Secondary structure (DSSP, 8-state):
-HHHHHHHHHSPPTTEEE--SSPPPTT-SEEEEEEEEPTT--EEEEEEEEEETTEEEEEEEEEE--TT--PPPPPTT----STT--